Protein AF-A0A963EDS5-F1 (afdb_monomer)

Mean predicted aligned error: 7.78 Å

Secondary structure (DSSP, 8-state):
--------TT--EE--TTTTT-HHHHHHHHH-TT-EEEEEETTEEEEE--TT--PPPEE--EEGGG-HHHHHH-SEEEEEEEETTEEEEEEE-TTS-HHHHHHHHTTEEEE-TT--

pLDDT: mean 82.62, std 16.1, range [36.03, 97.0]

Sequence (116 aa):
MNRSNQRYAGCLLDRAGRLRKNSAWVAQQFAAPGARILPVWRNRNLIALAENTRQTPTLIYLPRKQAHNILEIARETIFLGLEANIPLFAADISPLPQSESEELARNGKFLDLRRV

Radius of gyration: 15.13 Å; Cα contacts (8 Å, |Δi|>4): 186; chains: 1; bounding box: 28×36×46 Å

Nearest PDB structures (foldseek):
  6scx-assembly2_C-2  TM=7.898E-01  e=7.365E-07  Homo sapiens
  6scx-assembly1_B  TM=7.961E-01  e=1.089E-06  Homo sapiens
  6scx-assembly1_A  TM=7.871E-01  e=1.510E-06  Homo sapiens
  6o3p-assembly1_A  TM=7.389E-01  e=4.289E-06  Mus musculus
  6o3p-assembly1_B  TM=7.479E-01  e=1.219E-05  Mus musculus

Solvent-accessible surface area (backbone atoms only — not comparable to full-atom values): 6848 Å² total; per-residue (Å²): 142,84,85,87,77,86,78,67,91,89,62,80,61,42,55,49,75,79,54,66,76,35,63,70,58,47,50,54,44,62,67,34,57,73,15,32,36,30,54,28,46,81,81,13,40,37,27,41,59,67,86,91,55,100,65,78,81,40,79,49,62,35,41,41,77,73,32,57,73,58,59,74,57,23,81,47,75,44,80,61,26,24,48,91,83,36,37,32,28,39,29,36,34,52,84,56,53,70,73,58,50,52,62,72,28,75,68,36,43,74,41,53,75,86,80,109

Foldseek 3Di:
DDDPLPDDPDFRFAQVVVCLPVPVSVVVLLPPQQAWEWEAAPQFTWWADDPDDPDDIDGDTDGSVPCVVLQVQFPDKHFRGAGVNHTYIYGYNNVDDPVVVVVVSVRTDGHNPVVD

Structure (mmCIF, N/CA/C/O backbone):
data_AF-A0A963EDS5-F1
#
_entry.id   AF-A0A963EDS5-F1
#
loop_
_atom_site.group_PDB
_atom_site.id
_atom_site.type_symbol
_atom_site.label_atom_id
_atom_site.label_alt_id
_atom_site.label_comp_id
_atom_site.label_asym_id
_atom_site.label_entity_id
_atom_site.label_seq_id
_atom_site.pdbx_PDB_ins_code
_atom_site.Cartn_x
_atom_site.Cartn_y
_atom_site.Cartn_z
_atom_site.occupancy
_atom_site.B_iso_or_equiv
_atom_site.auth_seq_id
_atom_site.auth_comp_id
_atom_site.auth_asym_id
_atom_s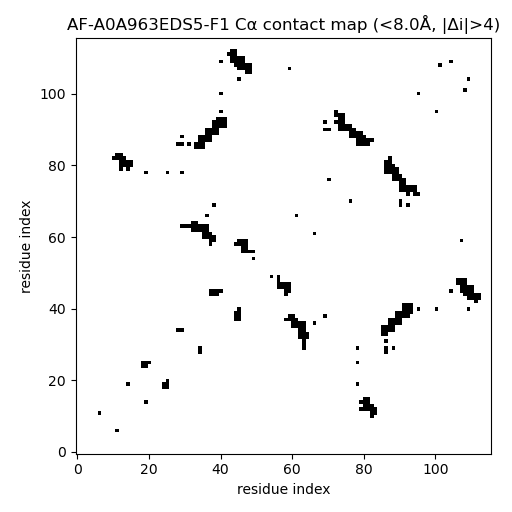ite.auth_atom_id
_atom_site.pdbx_PDB_model_num
ATOM 1 N N . MET A 1 1 ? 6.874 3.061 -31.940 1.00 37.91 1 MET A N 1
ATOM 2 C CA . MET A 1 1 ? 7.237 3.530 -30.584 1.00 37.91 1 MET A CA 1
ATOM 3 C C . MET A 1 1 ? 6.254 4.639 -30.226 1.00 37.91 1 MET A C 1
ATOM 5 O O . MET A 1 1 ? 6.381 5.711 -30.786 1.00 37.91 1 MET A O 1
ATOM 9 N N . ASN A 1 2 ? 5.208 4.378 -29.432 1.00 36.03 2 ASN A N 1
ATOM 10 C CA . ASN A 1 2 ? 4.206 5.404 -29.102 1.00 36.03 2 ASN A CA 1
ATOM 11 C C . ASN A 1 2 ? 3.883 5.350 -27.604 1.00 36.03 2 ASN A C 1
ATOM 13 O O . ASN A 1 2 ? 3.342 4.358 -27.116 1.00 36.03 2 ASN A O 1
ATOM 17 N N . ARG A 1 3 ? 4.301 6.388 -26.869 1.00 44.72 3 ARG A N 1
ATOM 18 C CA . ARG A 1 3 ? 4.060 6.571 -25.431 1.00 44.72 3 ARG A CA 1
ATOM 19 C C . ARG A 1 3 ? 2.896 7.546 -25.262 1.00 44.72 3 ARG A C 1
ATOM 21 O O . ARG A 1 3 ? 3.104 8.754 -25.304 1.00 44.72 3 ARG A O 1
ATOM 28 N N . SER A 1 4 ? 1.687 7.040 -25.053 1.00 48.00 4 SER A N 1
ATOM 29 C CA . SER A 1 4 ? 0.542 7.871 -24.669 1.00 48.00 4 SER A CA 1
ATOM 30 C C . SER A 1 4 ? 0.663 8.207 -23.179 1.00 48.00 4 SER A C 1
ATOM 32 O O . SER A 1 4 ? 0.294 7.416 -22.314 1.00 48.00 4 SER A O 1
ATOM 34 N N . ASN A 1 5 ? 1.265 9.358 -22.878 1.00 54.31 5 ASN A N 1
ATOM 35 C CA . ASN A 1 5 ? 1.476 9.859 -21.523 1.00 54.31 5 ASN A CA 1
ATOM 36 C C . ASN A 1 5 ? 0.270 10.719 -21.106 1.00 54.31 5 ASN A C 1
ATOM 38 O O . ASN A 1 5 ? 0.273 11.931 -21.308 1.00 54.31 5 ASN A O 1
ATOM 42 N N . GLN A 1 6 ? -0.787 10.101 -20.571 1.00 49.19 6 GLN A N 1
ATOM 43 C CA . GLN A 1 6 ? -1.898 10.845 -19.966 1.00 49.19 6 GLN A CA 1
ATOM 44 C C . GLN A 1 6 ? -1.463 11.356 -18.587 1.00 49.19 6 GLN A C 1
ATOM 46 O O . GLN A 1 6 ? -1.521 10.638 -17.591 1.00 49.19 6 GLN A O 1
ATOM 51 N N . ARG A 1 7 ? -0.981 12.602 -18.557 1.00 44.62 7 ARG A N 1
ATOM 52 C CA . ARG A 1 7 ? -0.582 13.327 -17.347 1.00 44.62 7 ARG A CA 1
ATOM 53 C C . ARG A 1 7 ? -1.787 14.093 -16.801 1.00 44.62 7 ARG A C 1
ATOM 55 O O . ARG A 1 7 ? -2.120 15.149 -17.325 1.00 44.62 7 ARG A O 1
ATOM 62 N N . TYR A 1 8 ? -2.419 13.583 -15.748 1.00 42.44 8 TYR A N 1
ATOM 63 C CA . TYR A 1 8 ? -3.253 14.417 -14.880 1.00 42.44 8 TYR A CA 1
ATOM 64 C C . TYR A 1 8 ? -2.334 15.030 -13.816 1.00 42.44 8 TYR A C 1
ATOM 66 O O . TYR A 1 8 ? -1.598 14.316 -13.136 1.00 42.44 8 TYR A O 1
ATOM 74 N N . ALA A 1 9 ? -2.294 16.362 -13.767 1.00 42.81 9 ALA A N 1
ATOM 75 C CA . ALA A 1 9 ? -1.388 17.137 -12.929 1.00 42.81 9 ALA A CA 1
ATOM 76 C C . ALA A 1 9 ? -1.643 16.868 -11.434 1.00 42.81 9 ALA A C 1
ATOM 78 O O . ALA A 1 9 ? -2.761 17.032 -10.958 1.00 42.81 9 ALA A O 1
ATOM 79 N N . GLY A 1 10 ? -0.599 16.451 -10.711 1.00 47.38 10 GLY A N 1
ATOM 80 C CA . GLY A 1 10 ? -0.607 16.328 -9.247 1.00 47.38 10 GLY A CA 1
ATOM 81 C C . GLY A 1 10 ? 0.347 15.261 -8.707 1.00 47.38 10 GLY A C 1
ATOM 82 O O . GLY A 1 10 ? 1.050 15.500 -7.734 1.00 47.38 10 GLY A O 1
ATOM 83 N N . CYS A 1 11 ? 0.455 14.117 -9.385 1.00 53.66 11 CYS A N 1
ATOM 84 C CA . CYS A 1 11 ? 1.474 13.102 -9.124 1.00 53.66 11 CYS A CA 1
ATOM 85 C C . CYS A 1 11 ? 1.719 12.302 -10.413 1.00 53.66 11 CYS A C 1
ATOM 87 O O . CYS A 1 11 ? 0.779 11.781 -11.015 1.00 53.66 11 CYS A O 1
ATOM 89 N N . LEU A 1 12 ? 2.972 12.225 -10.872 1.00 72.69 12 LEU A N 1
ATOM 90 C CA . LEU A 1 12 ? 3.370 11.439 -12.047 1.00 72.69 12 LEU A CA 1
ATOM 91 C C . LEU A 1 12 ? 3.419 9.947 -11.683 1.00 72.69 12 LEU A C 1
ATOM 93 O O . LEU A 1 12 ? 4.484 9.333 -11.666 1.00 72.69 12 LEU A O 1
ATOM 97 N N . LEU A 1 13 ? 2.261 9.365 -11.371 1.00 82.94 13 LEU A N 1
ATOM 98 C CA . LEU A 1 13 ? 2.132 7.920 -11.247 1.00 82.94 13 LEU A CA 1
ATOM 99 C C . LEU A 1 13 ? 2.225 7.301 -12.648 1.00 82.94 13 LEU A C 1
ATOM 101 O O . LEU A 1 13 ? 1.299 7.414 -13.457 1.00 82.94 13 LEU A O 1
ATOM 105 N N . ASP A 1 14 ? 3.332 6.622 -12.939 1.00 88.75 14 ASP A N 1
ATOM 106 C CA . ASP A 1 14 ? 3.454 5.803 -14.141 1.00 88.75 14 ASP A CA 1
ATOM 107 C C . ASP A 1 14 ? 2.669 4.503 -13.941 1.00 88.75 14 ASP A C 1
ATOM 109 O O . ASP A 1 14 ? 3.066 3.616 -13.190 1.00 88.75 14 ASP A O 1
ATOM 113 N N . ARG A 1 15 ? 1.546 4.357 -14.647 1.00 85.62 15 ARG A N 1
ATOM 114 C CA . ARG A 1 15 ? 0.692 3.158 -14.567 1.00 85.62 15 ARG A CA 1
ATOM 115 C C . ARG A 1 15 ? 1.365 1.885 -15.103 1.00 85.62 15 ARG A C 1
ATOM 117 O O . ARG A 1 15 ? 0.785 0.805 -14.977 1.00 85.62 15 ARG A O 1
ATOM 124 N N . ALA A 1 16 ? 2.529 2.006 -15.749 1.00 87.25 16 ALA A N 1
ATOM 125 C CA . ALA A 1 16 ? 3.298 0.932 -16.371 1.00 87.25 16 ALA A CA 1
ATOM 126 C C . ALA A 1 16 ? 2.428 0.016 -17.255 1.00 87.25 16 ALA A C 1
ATOM 128 O O . ALA A 1 16 ? 2.517 -1.211 -17.198 1.00 87.25 16 ALA A O 1
ATOM 129 N N . GLY A 1 17 ? 1.563 0.615 -18.085 1.00 82.75 17 GLY A N 1
ATOM 130 C CA . GLY A 1 17 ? 0.434 -0.075 -18.729 1.00 82.75 17 GLY A CA 1
ATOM 131 C C . GLY A 1 17 ? 0.786 -1.360 -19.495 1.00 82.75 17 GLY A C 1
ATOM 132 O O . GLY A 1 17 ? 0.024 -2.323 -19.450 1.00 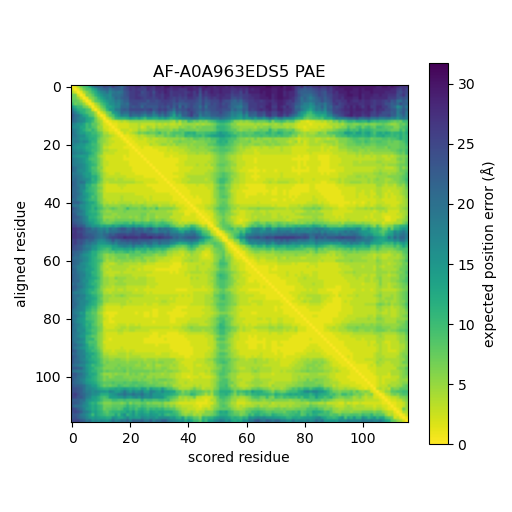82.75 17 GLY A O 1
ATOM 133 N N . ARG A 1 18 ? 1.955 -1.420 -20.149 1.00 84.31 18 ARG A N 1
ATOM 134 C CA . ARG A 1 18 ? 2.426 -2.630 -20.851 1.00 84.31 18 ARG A CA 1
ATOM 135 C C . ARG A 1 18 ? 2.899 -3.728 -19.893 1.00 84.31 18 ARG A C 1
ATOM 137 O O . ARG A 1 18 ? 2.651 -4.901 -20.145 1.00 84.31 18 ARG A O 1
ATOM 144 N N . LEU A 1 19 ? 3.591 -3.353 -18.818 1.00 88.25 19 LEU A N 1
ATOM 145 C CA . LEU A 1 19 ? 4.190 -4.285 -17.857 1.00 88.25 19 LEU A CA 1
ATOM 146 C C . LEU A 1 19 ? 3.184 -4.763 -16.808 1.00 88.25 19 LEU A C 1
ATOM 148 O O . LEU A 1 19 ? 3.316 -5.868 -16.300 1.00 88.25 19 LEU A O 1
ATOM 152 N N . ARG A 1 20 ? 2.122 -3.991 -16.564 1.00 87.94 20 ARG A N 1
ATOM 153 C CA . ARG A 1 20 ? 1.026 -4.338 -15.651 1.00 87.94 20 ARG A CA 1
ATOM 154 C C . ARG A 1 20 ? 0.359 -5.683 -15.9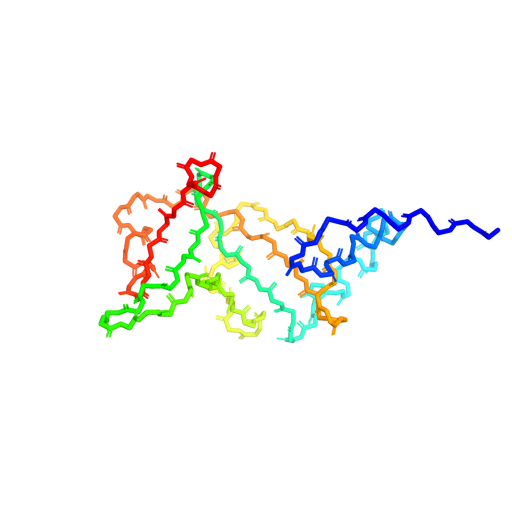64 1.00 87.94 20 ARG A C 1
ATOM 156 O O . ARG A 1 20 ? -0.147 -6.329 -15.056 1.00 87.94 20 ARG A O 1
ATOM 163 N N . LYS A 1 21 ? 0.341 -6.102 -17.235 1.00 89.19 21 LYS A N 1
ATOM 164 C CA . LYS A 1 21 ? -0.212 -7.402 -17.662 1.00 89.19 21 LYS A CA 1
ATOM 165 C C . LYS A 1 21 ? 0.768 -8.567 -17.486 1.00 89.19 21 LYS A C 1
ATOM 167 O O . LYS A 1 21 ? 0.369 -9.718 -17.612 1.00 89.19 21 LYS A O 1
ATOM 172 N N . ASN A 1 22 ? 2.043 -8.283 -17.227 1.00 94.31 22 ASN A N 1
ATOM 173 C CA . ASN A 1 22 ? 3.054 -9.297 -16.965 1.00 94.31 22 ASN A CA 1
ATOM 174 C C . ASN A 1 22 ? 3.040 -9.637 -15.467 1.00 94.31 22 ASN A C 1
ATOM 176 O O . ASN A 1 22 ? 3.622 -8.920 -14.653 1.00 94.31 22 ASN A O 1
ATOM 180 N N . SER A 1 23 ? 2.374 -10.736 -15.114 1.00 92.75 23 SER A N 1
ATOM 181 C CA . SER A 1 23 ? 2.222 -11.192 -13.727 1.00 92.75 23 SER A CA 1
ATOM 182 C C . SER A 1 23 ? 3.562 -11.438 -13.028 1.00 92.75 23 SER A C 1
ATOM 184 O O . SER A 1 23 ? 3.721 -11.049 -11.874 1.00 92.75 23 SER A O 1
ATOM 186 N N . ALA A 1 24 ? 4.551 -12.002 -13.729 1.00 95.81 24 ALA A N 1
ATOM 187 C CA . ALA A 1 24 ? 5.885 -12.232 -13.179 1.00 95.81 24 ALA A CA 1
ATOM 188 C C . ALA A 1 24 ? 6.599 -10.915 -12.845 1.00 95.81 24 ALA A C 1
ATOM 190 O O . ALA A 1 24 ? 7.213 -10.788 -11.788 1.00 95.81 24 ALA A O 1
ATOM 191 N N . TRP A 1 25 ? 6.481 -9.908 -13.715 1.00 95.31 25 TRP A N 1
ATOM 192 C CA . TRP A 1 25 ? 7.037 -8.582 -13.449 1.00 95.31 25 TRP A CA 1
ATOM 193 C C . TRP A 1 25 ? 6.342 -7.907 -12.261 1.00 95.31 25 TRP A C 1
ATOM 195 O O . TRP A 1 25 ? 7.019 -7.376 -11.384 1.00 95.31 25 TRP A O 1
ATOM 205 N N . VAL A 1 26 ? 5.008 -7.971 -12.185 1.00 96.38 26 VAL A N 1
ATOM 206 C CA . VAL A 1 26 ? 4.248 -7.415 -11.053 1.00 96.38 26 VAL A CA 1
ATOM 207 C C . VAL A 1 26 ? 4.639 -8.095 -9.738 1.00 96.38 26 VAL A C 1
ATOM 209 O O . VAL A 1 26 ? 4.850 -7.403 -8.745 1.00 96.38 26 VAL A O 1
ATOM 212 N N . ALA A 1 27 ? 4.811 -9.419 -9.731 1.00 95.69 27 ALA A N 1
ATOM 213 C CA . ALA A 1 27 ? 5.264 -10.159 -8.554 1.00 95.69 27 ALA A CA 1
ATOM 214 C C . ALA A 1 27 ? 6.667 -9.722 -8.098 1.00 95.69 27 ALA A C 1
ATOM 216 O O . ALA A 1 27 ? 6.892 -9.532 -6.904 1.00 95.69 27 ALA A O 1
ATOM 217 N N . GLN A 1 28 ? 7.591 -9.478 -9.036 1.00 96.31 28 GLN A N 1
ATOM 218 C CA . GLN A 1 28 ? 8.913 -8.924 -8.716 1.00 96.31 28 GLN A CA 1
ATOM 219 C C . GLN A 1 28 ? 8.815 -7.523 -8.100 1.00 96.31 28 GLN A C 1
ATOM 221 O O . GLN A 1 28 ? 9.489 -7.241 -7.111 1.00 96.31 28 GLN A O 1
ATOM 226 N N . GLN A 1 29 ? 7.955 -6.653 -8.642 1.00 97.00 29 GLN A N 1
ATOM 227 C CA . GLN A 1 29 ? 7.731 -5.322 -8.068 1.00 97.00 29 GLN A CA 1
ATOM 228 C C . GLN A 1 29 ? 7.118 -5.399 -6.665 1.00 97.00 29 GLN A C 1
ATOM 230 O O . GLN A 1 29 ? 7.490 -4.621 -5.792 1.00 97.00 29 GLN A O 1
ATOM 235 N N . PHE A 1 30 ? 6.205 -6.344 -6.435 1.00 96.19 30 PHE A N 1
ATOM 236 C CA . PHE A 1 30 ? 5.589 -6.560 -5.127 1.00 96.19 30 PHE A CA 1
ATOM 237 C C . PHE A 1 30 ? 6.588 -7.085 -4.088 1.00 96.19 30 PHE A C 1
ATOM 239 O O . PHE A 1 30 ? 6.512 -6.713 -2.920 1.00 96.19 30 PHE A O 1
ATOM 246 N N . ALA A 1 31 ? 7.539 -7.924 -4.505 1.00 95.56 31 ALA A N 1
ATOM 247 C CA . ALA A 1 31 ? 8.577 -8.468 -3.633 1.00 95.56 31 ALA A CA 1
ATOM 248 C C . ALA A 1 31 ? 9.646 -7.433 -3.228 1.00 95.56 31 ALA A C 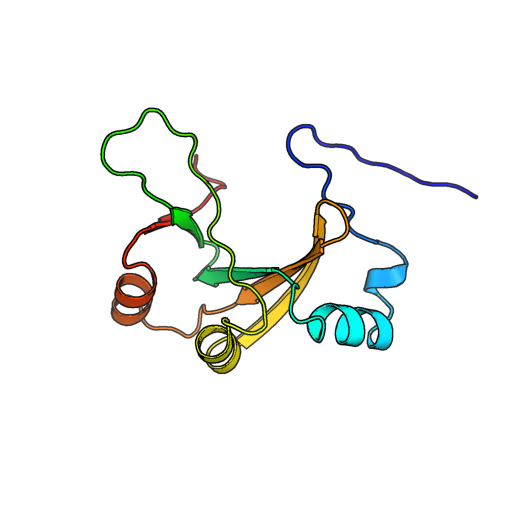1
ATOM 250 O O . ALA A 1 31 ? 10.409 -7.679 -2.293 1.00 95.56 31 ALA A O 1
ATOM 251 N N . ALA A 1 32 ? 9.714 -6.276 -3.897 1.00 95.75 32 ALA A N 1
ATOM 252 C CA . ALA A 1 32 ? 10.681 -5.236 -3.571 1.00 95.75 32 ALA A CA 1
ATOM 253 C C . ALA A 1 32 ? 10.457 -4.708 -2.133 1.00 95.75 32 ALA A C 1
ATOM 255 O O . ALA A 1 32 ? 9.370 -4.211 -1.829 1.00 95.75 32 ALA A O 1
ATOM 256 N N . PRO A 1 33 ? 11.469 -4.719 -1.238 1.00 91.88 33 PRO A N 1
ATOM 257 C CA . PRO A 1 33 ? 11.296 -4.289 0.157 1.00 91.88 33 PRO A CA 1
ATOM 258 C C . PRO A 1 33 ? 10.815 -2.841 0.320 1.00 91.88 33 PRO A C 1
ATOM 260 O O . PRO A 1 33 ? 10.170 -2.505 1.315 1.00 91.88 33 PRO A O 1
ATOM 263 N N . GLY A 1 34 ? 11.154 -1.987 -0.652 1.00 92.56 34 GLY A N 1
ATOM 264 C CA . GLY A 1 34 ? 10.764 -0.579 -0.715 1.00 92.56 34 GLY A CA 1
ATOM 265 C C . GLY A 1 34 ? 9.433 -0.312 -1.421 1.00 92.56 34 GLY A C 1
ATOM 266 O O . GLY A 1 34 ? 9.043 0.851 -1.500 1.00 92.56 34 GLY A O 1
ATOM 267 N N . ALA A 1 35 ? 8.741 -1.341 -1.929 1.00 95.56 35 ALA A N 1
ATOM 268 C CA . ALA A 1 35 ? 7.410 -1.165 -2.501 1.00 95.56 35 ALA A CA 1
ATOM 269 C C . ALA A 1 35 ? 6.473 -0.550 -1.454 1.00 95.56 35 ALA A C 1
ATOM 271 O O . ALA A 1 35 ? 6.474 -0.950 -0.290 1.00 95.56 35 ALA A O 1
ATOM 272 N N . ARG A 1 36 ? 5.697 0.448 -1.861 1.00 95.75 36 ARG A N 1
ATOM 273 C CA . ARG A 1 36 ? 4.744 1.161 -1.015 1.00 95.75 36 ARG A CA 1
ATOM 274 C C . ARG A 1 36 ? 3.408 0.436 -1.049 1.00 95.75 36 ARG A C 1
ATOM 276 O O . ARG A 1 36 ? 2.859 0.190 -2.120 1.00 95.75 36 ARG A O 1
ATOM 283 N N . ILE A 1 37 ? 2.890 0.118 0.128 1.00 95.56 37 ILE A N 1
ATOM 284 C CA . ILE A 1 37 ? 1.593 -0.517 0.329 1.00 95.56 37 ILE A CA 1
ATOM 285 C C . ILE A 1 37 ? 0.638 0.530 0.890 1.00 95.56 37 ILE A C 1
ATOM 287 O O . ILE A 1 37 ? 0.873 1.067 1.972 1.00 95.56 37 ILE A O 1
ATOM 291 N N . LEU A 1 38 ? -0.423 0.818 0.145 1.00 93.44 38 LEU A N 1
ATOM 292 C CA . LEU A 1 38 ? -1.510 1.712 0.515 1.00 93.44 38 LEU A CA 1
ATOM 293 C C . LEU A 1 38 ? -2.702 0.876 1.007 1.00 93.44 38 LEU A C 1
ATOM 295 O O . LEU A 1 38 ? -3.328 0.195 0.192 1.00 93.44 38 LEU A O 1
ATOM 299 N N . PRO A 1 39 ? -3.044 0.908 2.305 1.00 93.12 39 PRO A N 1
ATOM 300 C CA . PRO A 1 39 ? -4.246 0.252 2.801 1.00 93.12 39 PRO A CA 1
ATOM 301 C C . PRO A 1 39 ? -5.500 0.957 2.276 1.00 93.12 39 PRO A C 1
ATOM 303 O O . PRO A 1 39 ? -5.640 2.178 2.404 1.00 93.12 39 PRO A O 1
ATOM 306 N N . VAL A 1 40 ? -6.429 0.182 1.722 1.00 92.75 40 VAL A N 1
ATOM 307 C CA . VAL A 1 40 ? -7.736 0.659 1.263 1.00 92.75 40 VAL A CA 1
ATOM 308 C C . VAL A 1 40 ? -8.821 -0.122 1.991 1.00 92.75 40 VAL A C 1
ATOM 310 O O . VAL A 1 40 ? -8.900 -1.341 1.874 1.00 92.75 40 VAL A O 1
ATOM 313 N N . TRP A 1 41 ? -9.673 0.582 2.734 1.00 94.44 41 TRP A N 1
ATOM 314 C CA . TRP A 1 41 ? -10.791 -0.009 3.467 1.00 94.44 41 TRP A CA 1
ATOM 315 C C . TRP A 1 41 ? -12.111 0.492 2.888 1.00 94.44 41 TRP A C 1
ATOM 317 O O . TRP A 1 41 ? -12.431 1.673 3.005 1.00 94.44 41 TRP A O 1
ATOM 327 N N . ARG A 1 42 ? -12.890 -0.381 2.235 1.00 92.69 42 ARG A N 1
ATOM 328 C CA . ARG A 1 42 ? -14.228 -0.057 1.698 1.00 92.69 42 ARG A CA 1
ATOM 329 C C . ARG A 1 42 ? -14.252 1.227 0.850 1.00 92.69 42 ARG A C 1
ATOM 331 O O . ARG A 1 42 ? -15.098 2.101 1.042 1.00 92.69 42 ARG A O 1
ATOM 338 N N . ASN A 1 43 ? -13.313 1.335 -0.096 1.00 86.50 43 ASN A N 1
ATOM 339 C CA . ASN A 1 43 ? -13.072 2.507 -0.960 1.00 86.50 43 ASN A CA 1
ATOM 340 C C . ASN A 1 43 ? -12.574 3.776 -0.244 1.00 86.50 43 ASN A C 1
ATOM 342 O O . ASN A 1 43 ? -12.600 4.862 -0.824 1.00 86.50 43 ASN A O 1
ATOM 346 N N . ARG A 1 44 ? -12.114 3.660 1.002 1.00 87.69 44 ARG A N 1
ATOM 347 C CA . ARG A 1 44 ? -11.512 4.757 1.759 1.00 87.69 44 ARG A CA 1
ATOM 348 C C . ARG A 1 44 ? -10.010 4.547 1.870 1.00 87.69 44 ARG A C 1
ATOM 350 O O . ARG A 1 44 ? -9.556 3.429 2.106 1.00 87.69 44 ARG A O 1
ATOM 357 N N . ASN A 1 45 ? -9.253 5.625 1.720 1.00 87.31 45 ASN A N 1
ATOM 358 C CA . ASN A 1 45 ? -7.797 5.613 1.835 1.00 87.31 45 ASN A CA 1
ATOM 359 C C . ASN A 1 45 ? -7.394 6.115 3.215 1.00 87.31 45 ASN A C 1
ATOM 361 O O . ASN A 1 45 ? -8.042 7.018 3.748 1.00 87.31 45 ASN A O 1
ATOM 365 N N . LEU A 1 46 ? -6.327 5.551 3.777 1.00 86.56 46 LEU A N 1
ATOM 366 C CA . LEU A 1 46 ? -5.780 6.025 5.039 1.00 86.56 46 LEU A CA 1
ATOM 367 C C . LEU A 1 46 ? -5.010 7.336 4.817 1.00 86.56 46 LEU A C 1
ATOM 369 O O . LEU A 1 46 ? -4.023 7.374 4.080 1.00 86.56 46 LEU A O 1
ATOM 373 N N . ILE A 1 47 ? -5.473 8.410 5.452 1.00 85.50 47 ILE A N 1
ATOM 374 C CA . ILE A 1 47 ? -4.902 9.755 5.357 1.00 85.50 47 ILE A CA 1
ATOM 375 C C . ILE A 1 47 ? -4.331 10.152 6.713 1.00 85.50 47 ILE A C 1
ATOM 377 O O . ILE A 1 47 ? -5.015 10.015 7.727 1.00 85.50 47 ILE A O 1
ATOM 381 N N . ALA A 1 48 ? -3.100 10.660 6.731 1.00 83.06 48 ALA A N 1
ATOM 382 C CA . ALA A 1 48 ? -2.508 11.226 7.936 1.00 83.06 48 ALA A CA 1
ATOM 383 C C . ALA A 1 48 ? -3.263 12.501 8.327 1.00 83.06 48 ALA A C 1
ATOM 385 O O . ALA A 1 48 ? -3.408 13.416 7.512 1.00 83.06 48 ALA A O 1
ATOM 386 N N . LEU A 1 49 ? -3.732 12.559 9.572 1.00 73.00 49 LEU A N 1
ATOM 387 C CA . LEU A 1 49 ? -4.289 13.774 10.152 1.00 73.00 49 LEU A CA 1
ATOM 388 C C . LEU A 1 49 ? -3.177 14.431 10.964 1.00 73.00 49 LEU A C 1
ATOM 390 O O . LEU A 1 49 ? -2.831 13.952 12.039 1.00 73.00 49 LEU A O 1
ATOM 394 N N . ALA A 1 50 ? -2.575 15.495 10.437 1.00 63.47 50 ALA A N 1
ATOM 395 C CA . ALA A 1 50 ? -1.674 16.303 11.242 1.00 63.47 50 ALA A CA 1
ATOM 396 C C . ALA A 1 50 ? -2.527 17.140 12.205 1.00 63.47 50 ALA A C 1
ATOM 398 O O . ALA A 1 50 ? -3.211 18.076 11.785 1.00 63.47 50 ALA A O 1
ATOM 399 N N . GLU A 1 51 ? -2.527 16.788 13.490 1.00 55.47 51 GLU A N 1
ATOM 400 C CA . GLU A 1 51 ? -3.114 17.654 14.508 1.00 55.47 51 GLU A CA 1
ATOM 401 C C . GLU A 1 51 ? -2.300 18.961 14.550 1.00 55.47 51 GLU A C 1
ATOM 403 O O . GLU A 1 51 ? -1.099 18.953 14.806 1.00 55.47 51 GLU A O 1
ATOM 408 N N . ASN A 1 52 ? -2.958 20.089 14.263 1.00 52.84 52 ASN A N 1
ATOM 409 C CA . ASN A 1 52 ? -2.438 21.463 14.369 1.00 52.84 52 ASN A CA 1
ATOM 410 C C . ASN A 1 52 ? -1.504 22.024 13.283 1.00 52.84 52 ASN A C 1
ATOM 412 O O . ASN A 1 52 ? -0.811 23.009 13.541 1.00 52.84 52 ASN A O 1
ATOM 416 N N . THR A 1 53 ? -1.521 21.540 12.041 1.00 50.12 53 THR A N 1
ATOM 417 C CA . THR A 1 53 ? -0.748 22.206 10.975 1.00 50.12 53 THR A CA 1
ATOM 418 C C . THR A 1 53 ? -1.578 22.433 9.714 1.00 50.12 53 THR A C 1
ATOM 420 O O . THR A 1 53 ? -2.410 21.618 9.330 1.00 50.12 53 THR A O 1
ATOM 423 N N . ARG A 1 54 ? -1.323 23.549 9.012 1.00 57.50 54 ARG A N 1
ATOM 424 C CA . ARG A 1 54 ? -1.803 23.832 7.640 1.00 57.50 54 ARG A CA 1
ATOM 425 C C . ARG A 1 54 ? -1.233 22.841 6.597 1.00 57.50 54 ARG A C 1
ATOM 427 O O . ARG A 1 54 ? -1.022 23.214 5.447 1.00 57.50 54 ARG A O 1
ATOM 434 N N . GLN A 1 55 ? -0.878 21.622 6.998 1.00 58.66 55 GLN A N 1
ATOM 435 C CA . GLN A 1 55 ? -0.274 20.629 6.123 1.00 58.66 55 GLN A CA 1
ATOM 436 C C . GLN A 1 55 ? -1.344 19.967 5.262 1.00 58.66 55 GLN A C 1
ATOM 438 O O . GLN A 1 55 ? -2.422 19.601 5.726 1.00 58.66 55 GLN A O 1
ATOM 443 N N . THR A 1 56 ? -1.021 19.818 3.982 1.00 64.75 56 THR A N 1
ATOM 444 C CA . THR A 1 56 ? -1.869 19.131 3.015 1.00 64.75 56 THR A CA 1
ATOM 445 C C . THR A 1 56 ? -2.082 17.676 3.454 1.00 64.75 56 THR A C 1
ATOM 447 O O . THR A 1 56 ? -1.103 17.002 3.798 1.00 64.75 56 THR A O 1
ATOM 450 N N . PRO A 1 57 ? -3.326 17.161 3.424 1.00 69.12 57 PRO A N 1
ATOM 451 C CA . PRO A 1 57 ? -3.603 15.764 3.736 1.00 69.12 57 PRO A CA 1
ATOM 452 C C . PRO A 1 57 ? -2.733 14.843 2.877 1.00 69.12 57 PRO A C 1
ATOM 454 O O . PRO A 1 57 ? -2.697 14.983 1.654 1.00 69.12 57 PRO A O 1
ATOM 457 N N . THR A 1 58 ? -2.016 13.915 3.512 1.00 77.69 58 THR A N 1
ATOM 458 C CA . THR A 1 58 ? -1.076 13.019 2.823 1.00 77.69 58 THR A CA 1
ATOM 459 C C . THR A 1 58 ? -1.510 11.566 2.997 1.00 77.69 58 THR A C 1
ATOM 461 O O . THR A 1 58 ? -1.917 11.154 4.085 1.00 77.69 58 THR A O 1
ATOM 464 N N . LEU A 1 59 ? -1.439 10.786 1.914 1.00 83.00 59 LEU A N 1
ATOM 465 C CA . LEU A 1 59 ? -1.685 9.343 1.941 1.00 83.00 59 LEU A CA 1
ATOM 466 C C . LEU A 1 59 ? -0.665 8.643 2.841 1.00 83.00 59 LEU A C 1
ATOM 468 O O . LEU A 1 59 ? 0.535 8.888 2.728 1.00 83.00 59 LEU A O 1
ATOM 472 N N . ILE A 1 60 ? -1.137 7.728 3.686 1.00 85.38 60 ILE A N 1
ATOM 473 C CA . ILE A 1 60 ? -0.260 6.846 4.455 1.00 85.38 60 ILE A CA 1
ATOM 474 C C . ILE A 1 60 ? 0.020 5.597 3.624 1.00 85.38 60 ILE A C 1
ATOM 476 O O . ILE A 1 60 ? -0.885 4.838 3.280 1.00 85.38 60 ILE A O 1
ATOM 480 N N . TYR A 1 61 ? 1.299 5.366 3.342 1.00 89.31 61 TYR A N 1
ATOM 481 C CA . TYR A 1 61 ? 1.800 4.124 2.768 1.00 89.31 61 TYR A CA 1
ATOM 482 C C . TYR A 1 61 ? 2.854 3.499 3.682 1.00 89.31 61 TYR A C 1
ATOM 484 O O . TYR A 1 61 ? 3.635 4.197 4.328 1.00 89.31 61 TYR A O 1
ATOM 492 N N . LEU A 1 62 ? 2.905 2.169 3.698 1.00 90.06 62 LEU A N 1
ATOM 493 C CA . LEU A 1 62 ? 3.901 1.394 4.432 1.00 90.06 62 LEU A CA 1
ATOM 494 C C . LEU A 1 62 ? 4.893 0.757 3.454 1.00 90.06 62 LEU A C 1
ATOM 496 O O . LEU A 1 62 ? 4.468 0.224 2.426 1.00 90.06 62 LEU A O 1
ATOM 500 N N . PRO A 1 63 ? 6.204 0.747 3.745 1.00 92.75 63 PRO A N 1
ATOM 501 C CA . PRO A 1 63 ? 7.138 -0.116 3.032 1.00 92.75 63 PRO A CA 1
ATOM 502 C C . PRO A 1 63 ? 6.689 -1.579 3.126 1.00 92.75 63 PRO A C 1
ATOM 504 O O . PRO A 1 63 ? 6.293 -2.038 4.197 1.00 92.75 63 PRO A O 1
ATOM 507 N N . ARG A 1 64 ? 6.808 -2.347 2.041 1.00 94.50 64 ARG A N 1
ATOM 508 C CA . ARG A 1 64 ? 6.396 -3.758 1.969 1.00 94.50 64 ARG A CA 1
ATOM 509 C C . ARG A 1 64 ? 6.967 -4.598 3.107 1.00 94.50 64 ARG A C 1
ATOM 511 O O . ARG A 1 64 ? 6.257 -5.441 3.651 1.00 94.50 64 ARG A O 1
ATOM 518 N N . LYS A 1 65 ? 8.222 -4.346 3.487 1.00 92.19 65 LYS A N 1
ATOM 519 C CA . LYS A 1 65 ? 8.907 -5.009 4.612 1.00 92.19 65 LYS A CA 1
ATOM 520 C C . LYS A 1 65 ? 8.299 -4.731 6.000 1.00 92.19 65 LYS A C 1
ATOM 522 O O . LYS A 1 65 ? 8.666 -5.381 6.963 1.00 92.19 65 LYS A O 1
ATOM 527 N N . GLN A 1 66 ? 7.440 -3.723 6.125 1.00 91.75 66 GLN A N 1
ATOM 528 C CA . GLN A 1 66 ? 6.748 -3.338 7.364 1.00 91.75 66 GLN A CA 1
ATOM 529 C C . GLN A 1 66 ? 5.237 -3.598 7.281 1.00 91.75 66 GLN A C 1
ATOM 531 O O . GLN A 1 66 ? 4.539 -3.498 8.281 1.00 91.75 66 GLN A O 1
ATOM 536 N N . ALA A 1 67 ? 4.721 -3.947 6.102 1.00 91.62 67 ALA A N 1
ATOM 537 C CA . ALA A 1 67 ? 3.293 -4.093 5.843 1.00 91.62 67 ALA A CA 1
ATOM 538 C C . ALA A 1 67 ? 2.766 -5.525 6.072 1.00 91.62 67 ALA A C 1
ATOM 540 O O . ALA A 1 67 ? 1.723 -5.867 5.529 1.00 91.62 67 ALA A O 1
ATOM 541 N N . HIS A 1 68 ? 3.471 -6.377 6.826 1.00 91.88 68 HIS A N 1
ATOM 542 C CA . HIS A 1 68 ? 3.114 -7.795 6.995 1.00 91.88 68 HIS A CA 1
ATOM 543 C C . HIS A 1 68 ? 1.677 -7.984 7.501 1.00 91.88 68 HIS A C 1
ATOM 545 O O . HIS A 1 68 ? 0.877 -8.592 6.799 1.00 91.88 68 HIS A O 1
ATOM 551 N N . ASN A 1 69 ? 1.319 -7.341 8.615 1.00 90.75 69 ASN A N 1
ATOM 552 C CA . ASN A 1 69 ? -0.022 -7.438 9.202 1.00 90.75 69 ASN A CA 1
ATOM 553 C C . ASN A 1 69 ? -1.118 -6.959 8.231 1.00 90.75 69 ASN A C 1
ATOM 555 O O . ASN A 1 69 ? -2.173 -7.572 8.123 1.00 90.75 69 ASN A O 1
ATOM 559 N N . ILE A 1 70 ? -0.861 -5.880 7.479 1.00 91.06 70 ILE A N 1
ATOM 560 C CA . ILE A 1 70 ? -1.803 -5.379 6.462 1.00 91.06 70 ILE A CA 1
ATOM 561 C C . ILE A 1 70 ? -2.017 -6.414 5.362 1.00 91.06 70 ILE A C 1
ATOM 563 O O . ILE A 1 70 ? -3.138 -6.613 4.906 1.00 91.06 70 ILE A O 1
ATOM 567 N N . LEU A 1 71 ? -0.937 -7.044 4.911 1.00 94.12 71 LEU A N 1
ATOM 568 C CA . LEU A 1 71 ? -0.963 -7.973 3.789 1.00 94.12 71 LEU A CA 1
ATOM 569 C C . LEU A 1 71 ? -1.555 -9.333 4.150 1.00 94.12 71 LEU A C 1
ATOM 571 O O . 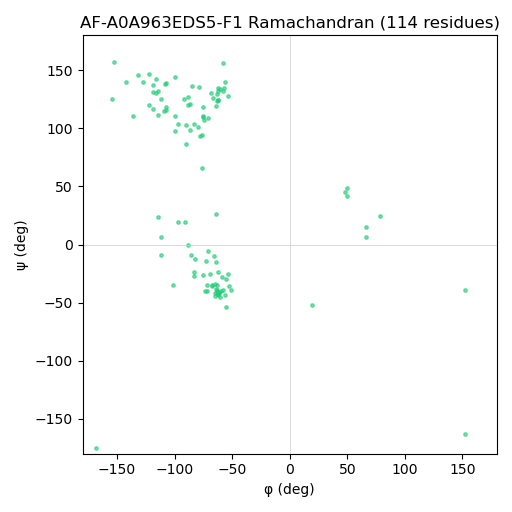LEU A 1 71 ? -2.096 -9.982 3.266 1.00 94.12 71 LEU A O 1
ATOM 575 N N . GLU A 1 72 ? -1.482 -9.742 5.415 1.00 94.06 72 GLU A N 1
ATOM 576 C CA . GLU A 1 72 ? -2.175 -10.933 5.920 1.00 94.06 72 GLU A CA 1
ATOM 577 C C . GLU A 1 72 ? -3.699 -10.755 5.923 1.00 94.06 72 GLU A C 1
ATOM 579 O O . GLU A 1 72 ? -4.434 -11.696 5.642 1.00 94.06 72 GLU A O 1
ATOM 584 N N . ILE A 1 73 ? -4.173 -9.537 6.197 1.00 92.69 73 ILE A N 1
ATOM 585 C CA . ILE A 1 73 ? -5.602 -9.186 6.225 1.00 92.69 73 ILE A CA 1
ATOM 586 C C . ILE A 1 73 ? -6.132 -8.886 4.814 1.00 92.69 73 ILE A C 1
ATOM 588 O O . ILE A 1 73 ? -7.328 -9.017 4.541 1.00 92.69 73 ILE A O 1
ATOM 592 N N . ALA A 1 74 ? -5.256 -8.431 3.916 1.00 94.06 74 ALA A N 1
ATOM 593 C CA . ALA A 1 74 ? -5.649 -7.967 2.599 1.00 94.06 74 ALA A CA 1
ATOM 594 C C . ALA A 1 74 ? -6.279 -9.095 1.771 1.00 94.06 74 ALA A C 1
ATOM 596 O O . ALA A 1 74 ? -5.648 -10.110 1.489 1.00 94.06 74 ALA A O 1
ATOM 597 N N . ARG A 1 75 ? -7.509 -8.873 1.297 1.00 95.25 75 ARG A N 1
ATOM 598 C CA . ARG A 1 75 ? -8.191 -9.784 0.368 1.00 95.25 75 ARG A CA 1
ATOM 599 C C . ARG A 1 75 ? -7.441 -9.890 -0.956 1.00 95.25 75 ARG A C 1
ATOM 601 O O . ARG A 1 75 ? -7.376 -10.952 -1.564 1.00 95.25 75 ARG A O 1
ATOM 608 N N . GLU A 1 76 ? -6.923 -8.762 -1.423 1.00 94.69 76 GLU A N 1
ATOM 609 C CA . GLU A 1 76 ? -6.176 -8.667 -2.668 1.00 94.69 76 GLU A CA 1
ATOM 610 C C . GLU A 1 76 ? -5.182 -7.508 -2.619 1.00 94.69 76 GLU A C 1
ATOM 612 O O . GLU A 1 76 ? -5.350 -6.538 -1.871 1.00 94.69 76 GLU A O 1
ATOM 617 N N . THR A 1 77 ? -4.149 -7.603 -3.456 1.00 95.44 77 THR A N 1
ATOM 618 C CA . THR A 1 77 ? -3.233 -6.494 -3.711 1.00 95.44 77 THR A CA 1
ATOM 619 C C . THR A 1 77 ? -3.280 -6.102 -5.179 1.00 95.44 77 THR A C 1
ATOM 621 O O . THR A 1 77 ? -3.207 -6.936 -6.081 1.00 95.44 77 THR A O 1
ATOM 624 N N . ILE A 1 78 ? -3.413 -4.803 -5.428 1.00 94.62 78 ILE A N 1
ATOM 625 C CA . ILE A 1 78 ? -3.566 -4.245 -6.767 1.00 94.62 78 ILE A CA 1
ATOM 626 C C . ILE A 1 78 ? -2.386 -3.320 -7.019 1.00 94.62 78 ILE A C 1
ATOM 628 O O . ILE A 1 78 ? -2.234 -2.297 -6.356 1.00 94.62 78 ILE A O 1
ATOM 632 N N . PHE A 1 79 ? -1.556 -3.644 -8.009 1.00 95.31 79 PHE A N 1
ATOM 633 C CA . PHE A 1 79 ? -0.519 -2.725 -8.474 1.00 95.31 79 PHE A CA 1
ATOM 634 C C . PHE A 1 79 ? -1.172 -1.417 -8.934 1.00 95.31 79 PHE A C 1
ATOM 636 O O . PHE A 1 79 ? -2.138 -1.456 -9.685 1.00 95.31 79 PHE A O 1
ATOM 643 N N . LEU A 1 80 ? -0.694 -0.250 -8.521 1.00 92.69 80 LEU A N 1
ATOM 644 C CA . LEU A 1 80 ? -1.233 1.046 -8.960 1.00 92.69 80 LEU A CA 1
ATOM 645 C C . LEU A 1 80 ? -0.343 1.682 -10.027 1.00 92.69 80 LEU A C 1
ATOM 647 O O . LEU A 1 80 ? -0.846 2.275 -10.982 1.00 92.69 80 LEU A O 1
ATOM 651 N N . GLY A 1 81 ? 0.965 1.486 -9.906 1.00 93.50 81 GLY A N 1
ATOM 652 C CA . GLY A 1 81 ? 1.957 2.063 -10.796 1.00 93.50 81 GLY A CA 1
ATOM 653 C C . GLY A 1 81 ? 3.290 2.262 -10.090 1.00 93.50 81 GLY A C 1
ATOM 654 O O . GLY A 1 81 ? 3.546 1.695 -9.027 1.00 93.50 81 GLY A O 1
ATOM 655 N N . LEU A 1 82 ? 4.124 3.092 -10.695 1.00 92.38 82 LEU A N 1
ATOM 656 C CA . LEU A 1 82 ? 5.391 3.549 -10.158 1.00 92.38 82 LEU A CA 1
ATOM 657 C C . LEU A 1 82 ? 5.279 5.039 -9.846 1.00 92.38 82 LEU A C 1
ATOM 659 O O . LEU A 1 82 ? 4.960 5.840 -10.723 1.00 92.38 82 LEU A O 1
ATOM 663 N N . GLU A 1 83 ? 5.573 5.415 -8.611 1.00 89.38 83 GLU A N 1
ATOM 664 C CA . GLU A 1 83 ? 5.714 6.810 -8.203 1.00 89.38 83 GLU A CA 1
ATOM 665 C C . GLU A 1 83 ? 7.199 7.075 -7.967 1.00 89.38 83 GLU A C 1
ATOM 667 O O . GLU A 1 83 ? 7.811 6.440 -7.112 1.00 89.38 83 GLU A O 1
ATOM 672 N N . ALA A 1 84 ? 7.812 7.952 -8.768 1.00 87.81 84 ALA A N 1
ATOM 673 C CA . ALA A 1 84 ? 9.264 8.173 -8.743 1.00 87.81 84 ALA A CA 1
ATOM 674 C C . ALA A 1 84 ? 10.083 6.857 -8.807 1.00 8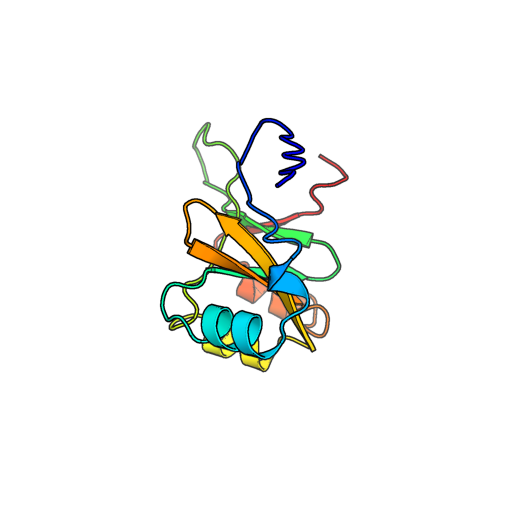7.81 84 ALA A C 1
ATOM 676 O O . ALA A 1 84 ? 11.071 6.689 -8.096 1.00 87.81 84 ALA A O 1
ATOM 677 N N . ASN A 1 85 ? 9.658 5.916 -9.665 1.00 88.94 85 ASN A N 1
ATOM 678 C CA . ASN A 1 85 ? 10.205 4.554 -9.817 1.00 88.94 85 ASN A CA 1
ATOM 679 C C . ASN A 1 85 ? 10.009 3.608 -8.617 1.00 88.94 85 ASN A C 1
ATOM 681 O O . ASN A 1 85 ? 10.501 2.483 -8.647 1.00 88.94 85 ASN A O 1
ATOM 685 N N . ILE A 1 86 ? 9.269 4.016 -7.587 1.00 93.00 86 ILE A N 1
ATOM 686 C CA . ILE A 1 86 ? 8.931 3.164 -6.447 1.00 93.00 86 ILE A CA 1
ATOM 687 C C . ILE A 1 86 ? 7.598 2.463 -6.736 1.00 93.00 86 ILE A C 1
ATOM 689 O O . ILE A 1 86 ? 6.609 3.148 -7.017 1.00 93.00 86 ILE A O 1
ATOM 693 N N . PRO A 1 87 ? 7.529 1.120 -6.664 1.00 95.38 87 PRO A N 1
ATOM 694 C CA . PRO A 1 87 ? 6.277 0.402 -6.861 1.00 95.38 87 PRO A CA 1
ATOM 695 C C . PRO A 1 87 ? 5.245 0.763 -5.805 1.00 95.38 87 PRO A C 1
ATOM 697 O O . PRO A 1 87 ? 5.543 0.731 -4.613 1.00 95.38 87 PRO A O 1
ATOM 700 N N . LEU A 1 88 ? 4.028 1.062 -6.245 1.00 95.25 88 LEU A N 1
ATOM 701 C CA . LEU A 1 88 ? 2.894 1.357 -5.384 1.00 95.25 88 LEU A CA 1
ATOM 702 C C . LEU A 1 88 ? 1.809 0.297 -5.583 1.00 95.25 88 LEU A C 1
ATOM 704 O O . LEU A 1 88 ? 1.409 0.012 -6.714 1.00 95.25 88 LEU A O 1
ATOM 708 N N . PHE A 1 89 ? 1.312 -0.256 -4.482 1.00 96.12 89 PHE A N 1
ATOM 709 C CA . PHE A 1 89 ? 0.233 -1.238 -4.449 1.00 96.12 89 PHE A CA 1
ATOM 710 C C . PHE A 1 89 ? -0.861 -0.786 -3.486 1.00 96.12 89 PHE A C 1
ATOM 712 O O . PHE A 1 89 ? -0.559 -0.310 -2.396 1.00 96.12 89 PHE A O 1
ATOM 719 N N . ALA A 1 90 ? -2.122 -0.980 -3.860 1.00 95.00 90 ALA A N 1
ATOM 720 C CA . ALA A 1 90 ? -3.238 -0.949 -2.926 1.00 95.00 90 ALA A CA 1
ATOM 721 C C . ALA A 1 90 ? -3.400 -2.330 -2.285 1.00 95.00 90 ALA A C 1
ATOM 723 O O . ALA A 1 90 ? -3.349 -3.335 -2.992 1.00 95.00 90 ALA A O 1
ATOM 724 N N . ALA A 1 91 ? -3.614 -2.373 -0.976 1.00 95.81 91 ALA A N 1
ATOM 725 C CA . ALA A 1 91 ? -4.001 -3.568 -0.239 1.00 95.81 91 ALA A CA 1
ATOM 726 C C . ALA A 1 91 ? -5.454 -3.409 0.215 1.00 95.81 91 ALA A C 1
ATOM 728 O O . ALA A 1 91 ? -5.759 -2.508 0.999 1.00 95.81 91 ALA A O 1
ATOM 729 N N . ASP A 1 92 ? -6.345 -4.253 -0.303 1.00 95.56 92 ASP A N 1
ATOM 730 C CA . ASP A 1 92 ? -7.761 -4.211 0.054 1.00 95.56 92 ASP A CA 1
ATOM 731 C C . ASP A 1 92 ? -7.994 -4.896 1.401 1.00 95.56 92 ASP A C 1
ATOM 733 O O . ASP A 1 92 ? -8.078 -6.120 1.486 1.00 95.56 92 ASP A O 1
ATOM 737 N N . ILE A 1 93 ? -8.137 -4.090 2.447 1.00 94.69 93 ILE A N 1
ATOM 738 C CA . ILE A 1 93 ? -8.427 -4.542 3.810 1.00 94.69 93 ILE A CA 1
ATOM 739 C C . ILE A 1 93 ? -9.923 -4.454 4.141 1.00 94.69 93 ILE A C 1
ATOM 741 O O . ILE A 1 93 ? -10.299 -4.452 5.308 1.00 94.69 93 ILE A O 1
ATOM 745 N N . SER A 1 94 ? -10.807 -4.391 3.139 1.00 93.50 94 SER A N 1
ATOM 746 C CA . SER A 1 94 ? -12.266 -4.353 3.338 1.00 93.50 94 SER A CA 1
ATOM 747 C C . SER A 1 94 ? -12.871 -5.473 4.206 1.00 93.50 94 SER A C 1
ATOM 749 O O . SER A 1 94 ? -13.9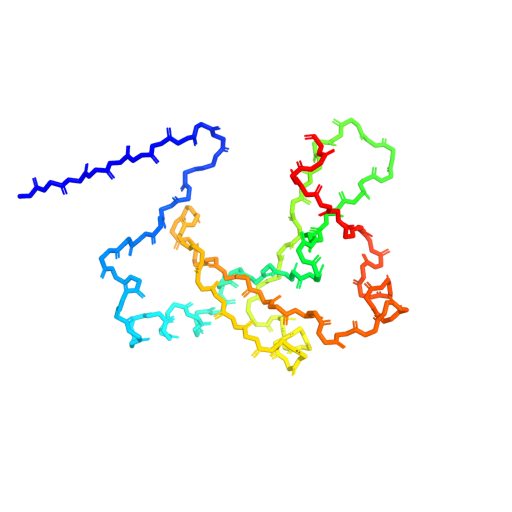33 -5.208 4.783 1.00 93.50 94 SER A O 1
ATOM 751 N N . PRO A 1 95 ? -12.268 -6.679 4.338 1.00 92.62 95 PRO A N 1
ATOM 752 C CA . PRO A 1 95 ? -12.732 -7.681 5.302 1.00 92.62 95 PRO A CA 1
ATOM 753 C C . PRO A 1 95 ? -12.643 -7.234 6.766 1.00 92.62 95 PRO A C 1
ATOM 755 O O . PRO A 1 95 ? -13.390 -7.747 7.595 1.00 92.62 95 PRO A O 1
ATOM 758 N N . LEU A 1 96 ? -11.767 -6.275 7.083 1.00 92.38 96 LEU A N 1
ATOM 759 C CA . LEU A 1 96 ? -11.550 -5.806 8.446 1.00 92.38 96 LEU A CA 1
ATOM 760 C C . LEU A 1 96 ? -12.832 -5.157 9.013 1.00 92.38 96 LEU A C 1
ATOM 762 O O . LEU A 1 96 ? -13.418 -4.279 8.354 1.00 92.38 96 LEU A O 1
ATOM 766 N N . PRO A 1 97 ? -13.282 -5.547 10.221 1.00 91.56 97 PRO A N 1
ATOM 767 C CA . PRO A 1 97 ? -14.367 -4.869 10.919 1.00 91.56 97 PRO A CA 1
ATOM 768 C C . PRO A 1 97 ? -14.058 -3.389 11.156 1.00 91.56 97 PRO A C 1
ATOM 770 O O . PRO A 1 97 ? -12.904 -2.965 11.195 1.00 91.56 97 PRO A O 1
ATOM 773 N N . GLN A 1 98 ? -15.103 -2.578 11.330 1.00 88.31 98 GLN A N 1
ATOM 774 C CA . GLN A 1 98 ? -14.932 -1.133 11.482 1.00 88.31 98 GLN A CA 1
ATOM 775 C C . GLN A 1 98 ? -14.081 -0.763 12.708 1.00 88.31 98 GLN A C 1
ATOM 777 O O . GLN A 1 98 ? -13.159 0.036 12.566 1.00 88.31 98 GLN A O 1
ATOM 782 N N . SER A 1 99 ? -14.337 -1.377 13.865 1.00 88.44 99 SER A N 1
ATOM 783 C CA . SER A 1 99 ? -13.575 -1.144 15.101 1.00 88.44 99 SER A CA 1
ATOM 784 C C . SER A 1 99 ? -12.074 -1.389 14.919 1.00 88.44 99 SER A C 1
ATOM 786 O O . SER A 1 99 ? -11.251 -0.577 15.328 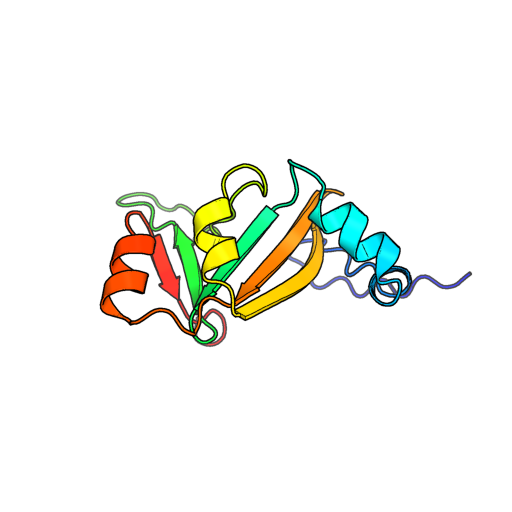1.00 88.44 99 SER A O 1
ATOM 788 N N . GLU A 1 100 ? -11.711 -2.473 14.235 1.00 88.44 100 GLU A N 1
ATOM 789 C CA . GLU A 1 100 ? -10.313 -2.815 13.956 1.00 88.44 100 GLU A CA 1
ATOM 790 C C . GLU A 1 100 ? -9.689 -1.879 12.911 1.00 88.44 100 GLU A C 1
ATOM 792 O O . GLU A 1 100 ? -8.516 -1.521 13.008 1.00 88.44 100 GLU A O 1
ATOM 797 N N . SER A 1 101 ? -10.470 -1.419 11.926 1.00 85.81 101 SER A N 1
ATOM 798 C CA . SER A 1 101 ? -10.000 -0.424 10.951 1.00 85.81 101 SER A CA 1
ATOM 799 C C . SER A 1 101 ? -9.692 0.930 11.595 1.00 85.81 101 SER A C 1
ATOM 801 O O . SER A 1 101 ? -8.756 1.614 11.180 1.00 85.81 101 SER A O 1
ATOM 803 N N . GLU A 1 102 ? -10.446 1.309 12.626 1.00 85.50 102 GLU A N 1
ATOM 804 C CA . GLU A 1 102 ? -10.231 2.534 13.397 1.00 85.50 102 GLU A CA 1
ATOM 805 C C . GLU A 1 102 ? -8.977 2.413 14.274 1.00 85.50 102 GLU A C 1
ATOM 807 O O . GLU A 1 102 ? -8.166 3.339 14.314 1.00 85.50 102 GLU A O 1
ATOM 812 N N . GLU A 1 103 ? -8.742 1.245 14.879 1.00 85.12 103 GLU A N 1
ATOM 813 C CA . GLU A 1 103 ? -7.497 0.963 15.599 1.00 85.12 103 GLU A CA 1
ATOM 814 C C . GLU A 1 103 ? -6.277 0.981 14.664 1.00 85.12 103 GLU A C 1
ATOM 816 O O . GLU A 1 103 ? -5.223 1.529 14.996 1.00 85.12 103 GLU A O 1
ATOM 821 N N . LEU A 1 104 ? -6.408 0.423 13.461 1.00 82.44 104 LEU A N 1
ATOM 822 C CA . LEU 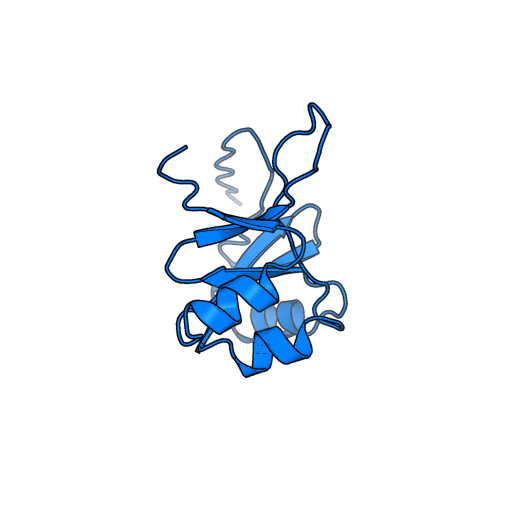A 1 104 ? -5.352 0.472 12.456 1.00 82.44 104 LEU A CA 1
ATOM 823 C C . LEU A 1 104 ? -5.050 1.913 12.026 1.00 82.44 104 LEU A C 1
ATOM 825 O O . LEU A 1 104 ? -3.898 2.255 11.751 1.00 82.44 104 LEU A O 1
ATOM 829 N N . ALA A 1 105 ? -6.080 2.757 11.978 1.00 80.06 105 ALA A N 1
ATOM 830 C CA . ALA A 1 105 ? -5.946 4.130 11.543 1.00 80.06 105 ALA A CA 1
ATOM 831 C C . ALA A 1 105 ? -5.159 4.999 12.530 1.00 80.06 105 ALA A C 1
ATOM 833 O O . ALA A 1 105 ? -4.574 5.948 12.033 1.00 80.06 105 ALA A O 1
ATOM 834 N N . ARG A 1 106 ? -5.104 4.666 13.839 1.00 69.00 106 ARG A N 1
ATOM 835 C CA . ARG A 1 106 ? -4.368 5.265 14.996 1.00 69.00 106 ARG A CA 1
ATOM 836 C C . ARG A 1 106 ? -3.843 6.720 14.889 1.00 69.00 106 ARG A C 1
ATOM 838 O O . ARG A 1 106 ? -4.143 7.514 15.768 1.00 69.00 106 ARG A O 1
ATOM 845 N N . ASN A 1 107 ? -3.096 7.079 13.841 1.00 68.62 107 ASN A N 1
ATOM 846 C CA . ASN A 1 107 ? -2.560 8.421 13.533 1.00 68.62 107 ASN A CA 1
ATOM 847 C C . ASN A 1 107 ? -3.152 9.059 12.249 1.00 68.62 107 ASN A C 1
ATOM 849 O O . ASN A 1 107 ? -2.518 9.872 11.571 1.00 68.62 107 ASN A O 1
ATOM 853 N N . GLY A 1 108 ? -4.344 8.642 11.842 1.00 81.31 108 GLY A N 1
ATOM 854 C CA . GLY A 1 108 ? -4.944 8.988 10.564 1.00 81.31 108 GLY A CA 1
ATOM 855 C C . GLY A 1 108 ? -6.413 8.598 10.495 1.00 81.31 108 GLY A C 1
ATOM 856 O O . GLY A 1 108 ? -7.015 8.156 11.471 1.00 81.31 108 GLY A O 1
ATOM 857 N N . LYS A 1 109 ? -7.018 8.790 9.324 1.00 84.88 109 LYS A N 1
ATOM 858 C CA . LYS A 1 109 ? -8.434 8.501 9.096 1.00 84.88 109 LYS A CA 1
ATOM 859 C C . LYS A 1 109 ? -8.662 7.930 7.710 1.00 84.88 109 LYS A C 1
ATOM 861 O O . LYS A 1 109 ? -8.080 8.393 6.732 1.00 84.88 109 LYS A O 1
ATOM 866 N N . PHE A 1 110 ? -9.545 6.941 7.628 1.00 85.50 110 PHE A N 1
ATOM 867 C CA . PHE A 1 110 ? -10.033 6.430 6.355 1.00 85.50 110 PHE A CA 1
ATOM 868 C C . PHE A 1 110 ? -11.039 7.410 5.748 1.00 85.50 110 PHE A C 1
ATOM 870 O O . PHE A 1 110 ? -12.158 7.557 6.248 1.00 85.50 110 PHE A O 1
ATOM 877 N N . LEU A 1 111 ? -10.647 8.068 4.656 1.00 83.06 111 LEU A N 1
ATOM 878 C CA . LEU A 1 111 ? -11.461 9.058 3.947 1.00 83.06 111 LEU A CA 1
ATOM 879 C C . LEU A 1 111 ? -11.797 8.593 2.524 1.00 83.06 111 LEU A C 1
ATOM 881 O O . LEU A 1 111 ? -10.971 7.985 1.840 1.00 83.06 111 LEU A O 1
ATOM 885 N N . ASP A 1 112 ? -13.016 8.897 2.071 1.00 82.94 112 ASP A N 1
ATOM 886 C CA . ASP A 1 112 ? -13.397 8.734 0.664 1.00 82.94 112 ASP A CA 1
ATOM 887 C C . ASP A 1 112 ? -12.939 9.968 -0.121 1.00 82.94 112 ASP A C 1
ATOM 889 O O . ASP A 1 112 ? -13.555 11.031 -0.043 1.00 82.94 112 ASP A O 1
ATOM 893 N N . LEU A 1 113 ? -11.856 9.818 -0.883 1.00 71.62 113 LEU A N 1
ATOM 894 C CA . LEU A 1 113 ? -11.262 10.906 -1.666 1.00 71.62 113 LEU A CA 1
ATOM 895 C C . LEU A 1 113 ? -12.110 11.331 -2.874 1.00 71.62 113 LEU A C 1
ATOM 897 O O . LEU A 1 113 ? -11.766 12.294 -3.545 1.00 71.62 113 LEU A O 1
ATOM 901 N N . ARG A 1 114 ? -13.209 10.632 -3.182 1.00 69.94 114 ARG A N 1
ATOM 902 C CA . ARG A 1 114 ? -14.139 11.040 -4.251 1.00 69.94 114 ARG A CA 1
ATOM 903 C C . ARG A 1 114 ? -15.185 12.041 -3.767 1.00 69.94 114 ARG A C 1
ATOM 905 O O . ARG A 1 114 ? -15.969 12.528 -4.573 1.00 69.94 114 ARG A O 1
ATOM 912 N N . ARG A 1 115 ? -15.260 12.268 -2.454 1.00 59.81 115 ARG A N 1
ATOM 913 C CA . ARG A 1 115 ? -16.257 13.133 -1.807 1.00 59.81 115 ARG A CA 1
ATOM 914 C C . ARG A 1 115 ? -15.648 14.405 -1.207 1.00 59.81 115 ARG A C 1
ATOM 916 O O . ARG A 1 115 ? -16.367 15.107 -0.499 1.00 59.81 115 ARG A O 1
ATOM 923 N N . VAL A 1 116 ? -14.358 14.652 -1.446 1.00 54.69 116 VAL A N 1
ATOM 924 C CA . VAL A 1 116 ? -13.630 15.866 -1.036 1.00 54.69 116 VAL A CA 1
ATOM 925 C C . VAL A 1 116 ? -13.485 16.842 -2.190 1.00 54.69 116 VAL A C 1
ATOM 927 O O . VAL A 1 116 ? -13.515 16.379 -3.352 1.00 54.69 116 VAL A O 1
#